Protein AF-A0A2W6EEQ6-F1 (afdb_monomer)

pLDDT: mean 74.76, std 12.9, range [39.69, 91.88]

Radius of gyration: 19.77 Å; Cα contacts (8 Å, |Δi|>4): 110; chains: 1; bounding box: 45×41×56 Å

Mean predicted aligned error: 11.67 Å

Foldseek 3Di:
DADVVRDFQPLCVLVVVVLVPDPCSPVVVCVLPPVCVDPVDNDPSQRHCCRNVVAPQEPVSLVPDDDDPVSVVVNVSCCVSPSYPDDDVLLVVVVVVLVVVLVPAPPVLSVVLVVCLVPPLSVVQVVCVVVVNRDPVSSVVSVVVSVVSRVVVVVVVD

Secondary structure (DSSP, 8-state):
-B-TTSPBPGGGHHHHHHHHHSS-HHHHHHHHHHTT--TTS----HHHHHHTTSS-SSHHHHHTS---HHHHHHHHHHHHTTSSPP--HHHHHHHHHHHHHHTTS-HHHHHHHHHHIIIIIIHHHHHHHTTT---HHHHHHHHHHHHHHHHHHHHHT-

Sequence (158 aa):
MSDASGRIHPRLRPVFDTLLAAPRPQGTLYWLTRDSSRPDKARPDILRSMALGELDISHAAFEAMPDHRAVRYLRDLLAGVGVLAPYHPGLERITPWLRGILAWVPKQHADLIERFARWQLLRRLRLLGGQDKITRGSEQNARAVILSTVRFLAWLET

Structure (mmCIF, N/CA/C/O backbone):
data_AF-A0A2W6EEQ6-F1
#
_entry.id   AF-A0A2W6EEQ6-F1
#
loop_
_atom_site.group_PDB
_atom_site.id
_atom_site.type_symbol
_atom_site.label_atom_id
_atom_site.label_alt_id
_atom_site.label_comp_id
_atom_site.label_asym_id
_atom_site.label_entity_id
_atom_site.label_seq_id
_atom_site.pdbx_PDB_ins_code
_atom_site.Cartn_x
_atom_site.Cartn_y
_atom_site.Cartn_z
_atom_site.occupancy
_atom_site.B_iso_or_equiv
_atom_site.auth_seq_id
_atom_site.auth_comp_id
_atom_site.auth_asym_id
_atom_site.auth_atom_id
_atom_site.pdbx_PDB_model_num
ATOM 1 N N . MET A 1 1 ? 14.901 -14.408 -16.113 1.00 47.91 1 MET A N 1
ATOM 2 C CA . MET A 1 1 ? 14.647 -13.188 -16.918 1.00 47.91 1 MET A CA 1
ATOM 3 C C . MET A 1 1 ? 14.752 -13.434 -18.420 1.00 47.91 1 MET A C 1
ATOM 5 O O . MET A 1 1 ? 14.278 -12.593 -19.170 1.00 47.91 1 MET A O 1
ATOM 9 N N . SER A 1 2 ? 15.335 -14.547 -18.866 1.00 40.19 2 SER A N 1
ATOM 10 C CA . SER A 1 2 ? 15.264 -15.007 -20.251 1.00 40.19 2 SER A CA 1
ATOM 11 C C . SER A 1 2 ? 14.107 -15.988 -20.443 1.00 40.19 2 SER A C 1
ATOM 13 O O . SER A 1 2 ? 13.843 -16.794 -19.545 1.00 40.19 2 SER A O 1
ATOM 15 N N . ASP A 1 3 ? 13.458 -15.942 -21.603 1.00 47.84 3 ASP A N 1
ATOM 16 C CA . ASP A 1 3 ? 12.685 -17.073 -22.119 1.00 47.84 3 ASP A CA 1
ATOM 17 C C . ASP A 1 3 ? 13.603 -18.289 -22.387 1.00 47.84 3 ASP A C 1
ATOM 19 O O . ASP A 1 3 ? 14.830 -18.214 -22.229 1.00 47.84 3 ASP A O 1
ATOM 23 N N . ALA A 1 4 ? 13.033 -19.429 -22.799 1.00 50.59 4 ALA A N 1
ATOM 24 C CA . ALA A 1 4 ? 13.794 -20.626 -23.189 1.00 50.59 4 ALA A CA 1
ATOM 25 C C . ALA A 1 4 ? 14.810 -20.371 -24.332 1.00 50.59 4 ALA A C 1
ATOM 27 O O . ALA A 1 4 ? 15.615 -21.240 -24.654 1.00 50.59 4 ALA A O 1
ATOM 28 N N . SER A 1 5 ? 14.788 -19.176 -24.932 1.00 49.59 5 SER A N 1
ATOM 29 C CA . SER A 1 5 ? 15.623 -18.718 -26.041 1.00 49.59 5 SER A CA 1
AT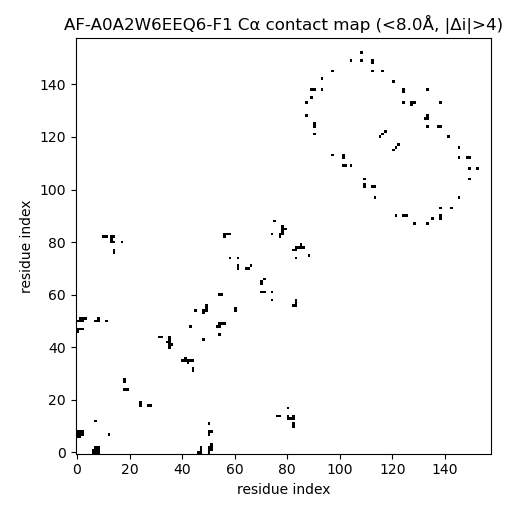OM 30 C C . SER A 1 5 ? 16.730 -17.742 -25.613 1.00 49.59 5 SER A C 1
ATOM 32 O O . SER A 1 5 ? 17.468 -17.251 -26.467 1.00 49.59 5 SER A O 1
ATOM 34 N N . GLY A 1 6 ? 16.859 -17.420 -24.320 1.00 52.62 6 GLY A N 1
ATOM 35 C CA . GLY A 1 6 ? 17.856 -16.456 -23.840 1.00 52.62 6 GLY A CA 1
ATOM 36 C C . GLY A 1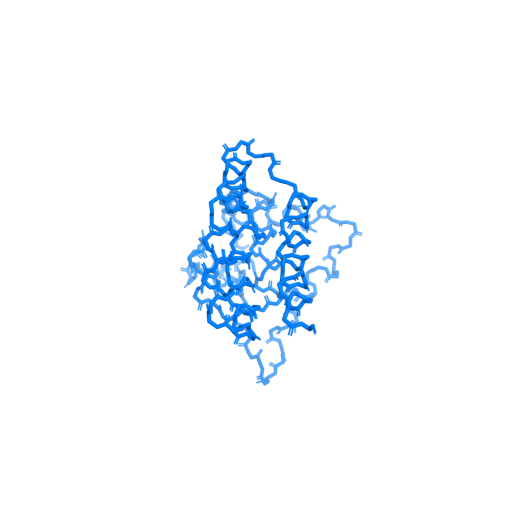 6 ? 17.453 -14.986 -24.022 1.00 52.62 6 GLY A C 1
ATOM 37 O O . GLY A 1 6 ? 18.250 -14.098 -23.717 1.00 52.62 6 GLY A O 1
ATOM 38 N N . ARG A 1 7 ? 16.235 -14.691 -24.498 1.00 55.31 7 ARG A N 1
ATOM 39 C CA . ARG A 1 7 ? 15.773 -13.327 -24.785 1.00 55.31 7 ARG A CA 1
ATOM 40 C C . ARG A 1 7 ? 14.992 -12.753 -23.605 1.00 55.31 7 ARG A C 1
ATOM 42 O O . ARG A 1 7 ? 14.116 -13.390 -23.028 1.00 55.31 7 ARG A O 1
ATOM 49 N N . ILE A 1 8 ? 15.342 -11.527 -23.218 1.00 61.38 8 ILE A N 1
ATOM 50 C CA . ILE A 1 8 ? 14.638 -10.775 -22.173 1.00 61.38 8 ILE A CA 1
ATOM 51 C C . ILE A 1 8 ? 13.323 -10.265 -22.761 1.00 61.38 8 ILE A C 1
ATOM 53 O O . ILE A 1 8 ? 13.336 -9.604 -23.802 1.00 61.38 8 ILE A O 1
ATOM 57 N N . HIS A 1 9 ? 12.206 -10.533 -22.081 1.00 70.56 9 HIS A N 1
ATOM 58 C CA . HIS A 1 9 ? 10.894 -10.033 -22.486 1.00 70.56 9 HIS A CA 1
ATOM 59 C C . HIS A 1 9 ? 10.942 -8.500 -22.682 1.00 70.56 9 HIS A C 1
ATOM 61 O O . HIS A 1 9 ? 11.385 -7.800 -21.765 1.00 70.56 9 HIS A O 1
ATOM 67 N N . PRO A 1 10 ? 10.475 -7.939 -23.817 1.00 73.50 10 PRO A N 1
ATOM 68 C CA . PRO A 1 10 ? 10.671 -6.524 -24.151 1.00 73.50 10 PRO A CA 1
ATOM 69 C C . PRO A 1 10 ? 10.176 -5.561 -23.066 1.00 73.50 10 PRO A C 1
ATOM 71 O O . PRO A 1 10 ? 10.865 -4.603 -22.724 1.00 73.50 10 PRO A O 1
ATOM 74 N N . ARG A 1 11 ? 9.025 -5.865 -22.446 1.00 74.94 11 ARG A N 1
ATOM 75 C CA . ARG A 1 11 ? 8.467 -5.064 -21.339 1.00 74.94 11 ARG A CA 1
ATOM 76 C C . ARG A 1 11 ? 9.289 -5.115 -20.047 1.00 74.94 11 ARG A C 1
ATOM 78 O O . ARG A 1 11 ? 9.112 -4.252 -19.208 1.00 74.94 11 ARG A O 1
ATOM 85 N N . LEU A 1 12 ? 10.170 -6.098 -19.862 1.00 76.94 12 LEU A N 1
ATOM 86 C CA . LEU A 1 12 ? 11.020 -6.221 -18.668 1.00 76.94 12 LEU A CA 1
ATOM 87 C C . LEU A 1 12 ? 12.423 -5.635 -18.878 1.00 76.94 12 LEU A C 1
ATOM 89 O O . LEU A 1 12 ? 13.225 -5.605 -17.946 1.00 76.94 12 LEU A O 1
ATOM 93 N N . ARG A 1 13 ? 12.724 -5.137 -20.081 1.00 78.25 13 ARG A N 1
ATOM 94 C CA . ARG A 1 13 ? 14.016 -4.527 -20.406 1.00 78.25 13 ARG A CA 1
ATOM 95 C C . ARG A 1 13 ? 14.364 -3.312 -19.532 1.00 78.25 13 ARG A C 1
ATOM 97 O O . ARG A 1 13 ? 15.472 -3.310 -19.004 1.00 78.25 13 ARG A O 1
ATOM 104 N N . PRO A 1 14 ? 13.434 -2.380 -19.227 1.00 77.38 14 PRO A N 1
ATOM 105 C CA . PRO A 1 14 ? 13.727 -1.271 -18.313 1.00 77.38 14 PRO A CA 1
ATOM 106 C C . PRO A 1 14 ? 14.133 -1.733 -16.906 1.00 77.38 14 PRO A C 1
ATOM 108 O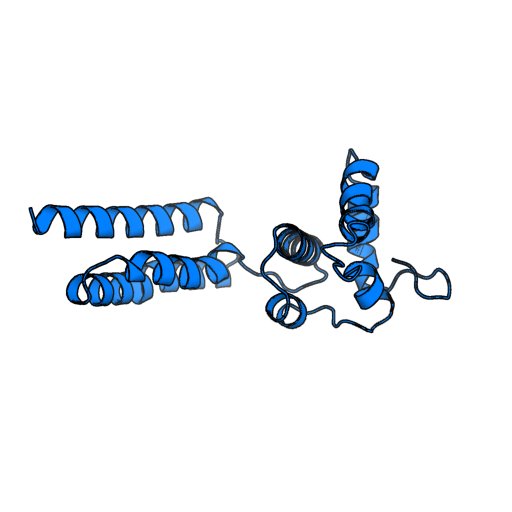 O . PRO A 1 14 ? 14.974 -1.111 -16.258 1.00 77.38 14 PRO A O 1
ATOM 111 N N . VAL A 1 15 ? 13.575 -2.856 -16.435 1.00 74.06 15 VAL A N 1
ATOM 112 C CA . VAL A 1 15 ? 13.954 -3.469 -15.151 1.00 74.06 15 VAL A CA 1
ATOM 113 C C . VAL A 1 15 ? 15.390 -3.962 -15.217 1.00 74.06 15 VAL A C 1
ATOM 115 O O . VAL A 1 15 ? 16.169 -3.707 -14.306 1.00 74.06 15 VAL A O 1
ATOM 118 N N . PHE A 1 16 ? 15.739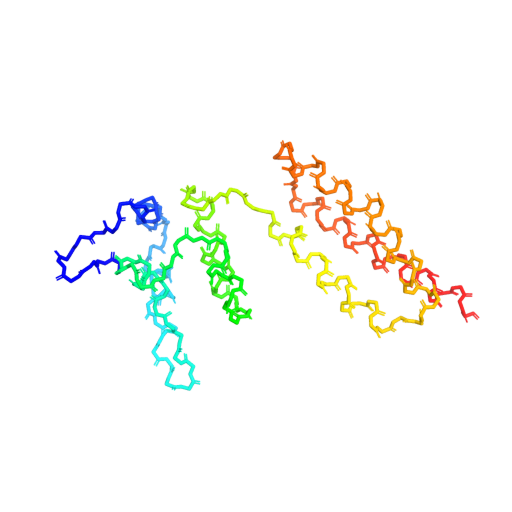 -4.663 -16.295 1.00 70.44 16 PHE A N 1
ATOM 119 C CA . PHE A 1 16 ? 17.080 -5.192 -16.502 1.00 70.44 16 PHE A CA 1
ATOM 120 C C . PHE A 1 16 ? 18.125 -4.072 -16.553 1.00 70.44 16 PHE A C 1
ATOM 122 O O . PHE A 1 16 ? 19.109 -4.127 -15.819 1.00 70.44 16 PHE A O 1
ATOM 129 N N . ASP A 1 17 ? 17.861 -3.020 -17.327 1.00 71.88 17 ASP A N 1
ATOM 130 C CA . ASP A 1 17 ? 18.763 -1.875 -17.468 1.00 71.88 17 ASP A CA 1
ATOM 131 C C . ASP A 1 17 ? 18.937 -1.130 -16.131 1.00 71.88 17 ASP A C 1
ATOM 133 O O . ASP A 1 17 ? 20.054 -0.803 -15.729 1.00 71.88 17 ASP A O 1
ATOM 137 N N . THR A 1 18 ? 17.848 -0.948 -15.375 1.00 71.19 18 THR A N 1
ATOM 138 C CA . THR A 1 18 ? 17.885 -0.319 -14.041 1.00 71.19 18 THR A CA 1
ATOM 139 C C . THR A 1 18 ? 18.654 -1.164 -13.026 1.00 71.19 18 THR A C 1
ATOM 141 O O . THR A 1 18 ? 19.414 -0.634 -12.215 1.00 71.19 18 THR A O 1
ATOM 144 N N . LEU A 1 19 ? 18.477 -2.488 -13.058 1.00 69.06 19 LEU A N 1
ATOM 145 C CA . LEU A 1 19 ? 19.203 -3.406 -12.183 1.00 69.06 19 LEU A CA 1
ATOM 146 C C . LEU A 1 19 ? 20.700 -3.433 -12.503 1.00 69.06 19 LEU A C 1
ATOM 148 O O . LEU A 1 19 ? 21.495 -3.530 -11.572 1.00 69.06 19 LEU A O 1
ATOM 152 N N . LEU A 1 20 ? 21.084 -3.314 -13.778 1.00 69.06 20 LEU A N 1
ATOM 153 C CA . LEU A 1 20 ? 22.483 -3.222 -14.206 1.00 69.06 20 LEU A CA 1
ATOM 154 C C . LEU A 1 20 ? 23.140 -1.894 -13.818 1.00 69.06 20 LEU A C 1
ATOM 156 O O . LEU A 1 20 ? 24.316 -1.882 -13.462 1.00 69.06 20 LEU A O 1
ATOM 160 N N . ALA A 1 21 ? 22.389 -0.792 -13.856 1.00 69.69 21 ALA A N 1
ATOM 161 C CA . ALA A 1 21 ? 22.877 0.535 -13.484 1.00 69.69 21 ALA A CA 1
ATOM 162 C C . ALA A 1 21 ? 22.954 0.765 -11.959 1.00 69.69 21 ALA A C 1
ATOM 164 O O . ALA A 1 21 ? 23.519 1.763 -11.507 1.00 69.69 21 ALA A O 1
ATOM 165 N N . ALA A 1 22 ? 22.382 -0.127 -11.143 1.00 66.50 22 ALA A N 1
ATOM 166 C CA . ALA A 1 22 ? 22.371 0.019 -9.692 1.00 66.50 22 ALA A CA 1
ATOM 167 C C . ALA A 1 22 ? 23.782 -0.162 -9.088 1.00 66.50 22 ALA A C 1
ATOM 169 O O . ALA A 1 22 ? 24.508 -1.068 -9.487 1.00 66.50 22 ALA A O 1
ATOM 170 N N . PRO A 1 23 ? 24.164 0.597 -8.042 1.00 52.34 23 PRO A N 1
ATOM 171 C CA . PRO A 1 23 ? 25.513 0.550 -7.459 1.00 52.34 23 PRO A CA 1
ATOM 172 C C . PRO A 1 23 ? 25.885 -0.785 -6.783 1.00 52.34 23 PRO A C 1
ATOM 174 O O . PRO A 1 23 ? 27.046 -1.003 -6.446 1.00 52.34 23 PRO A O 1
ATOM 177 N N . ARG A 1 24 ? 24.920 -1.692 -6.563 1.00 55.75 24 ARG A N 1
ATOM 178 C CA . ARG A 1 24 ? 25.144 -3.072 -6.087 1.00 55.75 24 ARG A CA 1
ATOM 179 C C . ARG A 1 24 ? 24.186 -4.048 -6.787 1.00 55.75 24 ARG A C 1
ATOM 181 O O . ARG A 1 24 ? 23.253 -4.544 -6.150 1.00 55.75 24 ARG A O 1
ATOM 188 N N . PRO A 1 25 ? 24.410 -4.358 -8.075 1.00 58.53 25 PRO A N 1
ATOM 189 C CA . PRO A 1 25 ? 23.479 -5.159 -8.873 1.00 58.53 25 PRO A CA 1
ATOM 190 C C . PRO A 1 25 ? 23.344 -6.581 -8.311 1.00 58.53 25 PRO A C 1
ATOM 192 O O . PRO A 1 25 ? 22.263 -7.164 -8.297 1.00 58.53 25 PRO A O 1
ATOM 195 N N . GLN A 1 26 ? 24.433 -7.111 -7.749 1.00 54.88 26 GLN A N 1
ATOM 196 C CA . GLN A 1 26 ? 24.505 -8.490 -7.275 1.00 54.88 26 GLN A CA 1
ATOM 197 C C . GLN A 1 26 ? 23.648 -8.744 -6.032 1.00 54.88 26 GLN A C 1
ATOM 199 O O . GLN A 1 26 ? 23.030 -9.794 -5.944 1.00 54.88 26 GLN A O 1
ATOM 204 N N . GLY A 1 27 ? 23.535 -7.786 -5.104 1.00 53.56 27 GLY A N 1
ATOM 205 C CA . GLY A 1 27 ? 22.690 -7.941 -3.910 1.00 53.56 27 GLY A CA 1
ATOM 206 C C . GLY A 1 27 ? 21.197 -7.928 -4.244 1.00 53.56 27 GLY A C 1
ATOM 207 O O . GLY A 1 27 ? 20.431 -8.742 -3.725 1.00 53.56 27 GLY A O 1
ATOM 208 N N . THR A 1 28 ? 20.797 -7.050 -5.165 1.00 56.50 28 THR A N 1
ATOM 209 C CA . THR A 1 28 ? 19.417 -6.963 -5.657 1.00 56.50 28 THR A CA 1
ATOM 210 C C . THR A 1 28 ? 19.042 -8.210 -6.466 1.00 56.50 28 THR A C 1
ATOM 212 O O . THR A 1 28 ? 17.995 -8.807 -6.216 1.00 56.50 28 THR A O 1
ATOM 215 N N . LEU A 1 29 ? 19.922 -8.669 -7.367 1.00 59.09 29 LEU A N 1
ATOM 216 C CA . LEU A 1 29 ? 19.734 -9.892 -8.164 1.00 59.09 29 LEU A CA 1
ATOM 217 C C . LEU A 1 29 ? 19.767 -11.174 -7.319 1.00 59.09 29 LEU A C 1
ATOM 219 O O . LEU A 1 29 ? 18.997 -12.102 -7.564 1.00 59.09 29 LEU A O 1
ATOM 223 N N . TYR A 1 30 ? 20.619 -11.228 -6.297 1.00 56.00 30 TYR A N 1
ATOM 224 C CA . TYR A 1 30 ? 20.708 -12.355 -5.370 1.00 56.00 30 TYR A CA 1
ATOM 225 C C . TYR A 1 30 ? 19.415 -12.536 -4.572 1.00 56.00 30 TYR A C 1
ATOM 227 O O . TYR A 1 30 ? 18.944 -13.655 -4.392 1.00 56.00 30 TYR A O 1
ATOM 235 N N . TRP A 1 31 ? 18.786 -11.445 -4.135 1.00 60.28 31 TRP A N 1
ATOM 236 C CA . TRP A 1 31 ? 17.500 -11.522 -3.446 1.00 60.28 31 TRP A CA 1
ATOM 237 C C . TRP A 1 31 ? 16.339 -11.895 -4.389 1.00 60.28 31 TRP A C 1
ATOM 239 O O . TRP A 1 31 ? 15.454 -12.649 -3.987 1.00 60.28 31 TRP A O 1
ATOM 249 N N . LEU A 1 32 ? 16.385 -11.448 -5.650 1.00 60.41 32 LEU A N 1
ATOM 250 C CA . LEU A 1 32 ? 15.415 -11.813 -6.693 1.00 60.41 32 LEU A CA 1
ATOM 251 C C . LEU A 1 32 ? 15.473 -13.298 -7.089 1.00 60.41 32 LEU A C 1
ATOM 253 O O . LEU A 1 32 ? 14.447 -13.859 -7.454 1.00 60.41 32 LEU A O 1
ATOM 257 N N . THR A 1 33 ? 16.647 -13.932 -7.012 1.00 54.81 33 THR A N 1
ATOM 258 C CA . THR A 1 33 ? 16.862 -15.315 -7.481 1.00 54.81 33 THR A CA 1
ATOM 259 C C . THR A 1 33 ? 16.923 -16.362 -6.363 1.00 54.81 33 THR A C 1
ATOM 261 O O . THR A 1 33 ? 16.615 -17.525 -6.613 1.00 54.81 33 THR A O 1
ATOM 264 N N . ARG A 1 34 ? 17.291 -15.990 -5.124 1.00 45.94 34 ARG A N 1
ATOM 265 C CA . ARG A 1 34 ? 17.572 -16.953 -4.037 1.00 45.94 34 ARG A CA 1
ATOM 266 C C . ARG A 1 34 ? 16.462 -17.122 -2.994 1.00 45.94 34 ARG A C 1
ATOM 268 O O . ARG A 1 34 ? 16.452 -18.131 -2.294 1.00 45.94 34 ARG A O 1
ATOM 275 N N . ASP A 1 35 ? 15.505 -16.194 -2.882 1.00 50.72 35 ASP A N 1
ATOM 276 C CA . ASP A 1 35 ? 14.332 -16.370 -1.992 1.00 50.72 35 ASP A CA 1
ATOM 277 C C . ASP A 1 35 ? 13.306 -17.380 -2.567 1.00 50.72 35 ASP A C 1
ATOM 279 O O . ASP A 1 35 ? 12.351 -17.737 -1.886 1.00 50.72 35 ASP A O 1
ATOM 283 N N . SER A 1 36 ? 13.534 -17.892 -3.787 1.00 48.38 36 SER A N 1
ATOM 284 C CA . SER A 1 36 ? 12.819 -19.039 -4.377 1.00 48.38 36 SER A CA 1
ATOM 285 C C . SER A 1 36 ? 13.414 -20.405 -3.992 1.00 48.38 36 SER A C 1
ATOM 287 O O . SER A 1 36 ? 12.828 -21.432 -4.315 1.00 48.38 36 SER A O 1
ATOM 289 N N . SER A 1 37 ? 14.567 -20.448 -3.308 1.00 39.69 37 SER A N 1
ATOM 290 C CA . SER A 1 37 ? 15.292 -21.692 -2.986 1.00 39.69 37 SER A CA 1
ATOM 291 C C . SER A 1 37 ? 14.998 -22.255 -1.590 1.00 39.69 37 SER A C 1
ATOM 293 O O . SER A 1 37 ? 15.609 -23.247 -1.197 1.00 39.69 37 SER A O 1
ATOM 295 N N . ARG A 1 38 ? 14.103 -21.629 -0.810 1.00 44.38 38 ARG A N 1
ATOM 296 C CA . ARG A 1 38 ? 13.657 -22.174 0.481 1.00 44.38 38 ARG A CA 1
ATOM 297 C C . ARG A 1 38 ? 12.537 -23.203 0.250 1.00 44.38 38 ARG A C 1
ATOM 299 O O . ARG A 1 38 ? 11.461 -22.811 -0.200 1.00 44.38 38 ARG A O 1
ATOM 306 N N . PRO A 1 39 ? 12.766 -24.497 0.541 1.00 43.34 39 PRO A N 1
ATOM 307 C CA . PRO A 1 39 ? 11.846 -25.578 0.176 1.00 43.34 39 PRO A CA 1
ATOM 308 C C . PRO A 1 39 ? 10.508 -25.547 0.935 1.00 43.34 39 PRO A C 1
ATOM 310 O O . PRO A 1 39 ? 9.544 -26.151 0.481 1.00 43.34 39 PRO A O 1
ATOM 313 N N . ASP A 1 40 ? 10.411 -24.809 2.045 1.00 46.38 40 ASP A N 1
ATOM 314 C CA . ASP A 1 40 ? 9.184 -24.599 2.828 1.00 46.38 40 ASP A CA 1
ATOM 315 C C . ASP A 1 40 ? 8.318 -23.428 2.316 1.00 46.38 40 ASP A C 1
ATOM 317 O O . ASP A 1 40 ? 7.176 -23.263 2.744 1.00 46.38 40 ASP A O 1
ATOM 321 N N . LYS A 1 41 ? 8.849 -22.603 1.400 1.00 48.38 41 LYS A N 1
ATOM 322 C CA . LYS A 1 41 ? 8.181 -21.430 0.813 1.00 48.38 41 LYS A CA 1
ATOM 323 C C . LYS A 1 41 ? 8.586 -21.264 -0.649 1.00 48.38 41 LYS A C 1
ATOM 325 O O . LYS A 1 41 ? 9.253 -20.294 -1.006 1.00 48.38 41 LYS A O 1
ATOM 330 N N . ALA A 1 42 ? 8.177 -22.202 -1.500 1.00 45.84 42 ALA A N 1
ATOM 331 C CA . ALA A 1 42 ? 8.341 -22.084 -2.945 1.00 45.84 42 ALA A CA 1
ATOM 332 C C . ALA A 1 42 ? 7.582 -20.845 -3.459 1.00 45.84 42 ALA A C 1
ATOM 334 O O . ALA A 1 42 ? 6.382 -20.895 -3.725 1.00 45.84 42 ALA A O 1
ATOM 335 N N . ARG A 1 43 ? 8.264 -19.696 -3.561 1.00 55.97 43 ARG A N 1
ATOM 336 C CA . ARG A 1 43 ? 7.729 -18.530 -4.268 1.00 55.97 43 ARG A CA 1
ATOM 337 C C . ARG A 1 43 ? 8.039 -18.715 -5.757 1.00 55.97 43 ARG A C 1
ATOM 339 O O . ARG A 1 43 ? 9.222 -18.870 -6.082 1.00 55.97 43 ARG A O 1
ATOM 346 N N . PRO A 1 44 ? 7.032 -18.660 -6.650 1.00 57.31 44 PRO A N 1
ATOM 347 C CA . PRO A 1 44 ? 7.270 -18.619 -8.088 1.00 57.31 44 PRO A CA 1
ATOM 348 C C . PRO A 1 44 ? 8.292 -17.527 -8.407 1.00 57.31 44 PRO A C 1
ATOM 350 O O . PRO A 1 44 ? 8.231 -16.439 -7.830 1.00 57.31 44 PRO A O 1
ATOM 353 N N . ASP A 1 45 ? 9.249 -17.812 -9.286 1.00 73.50 45 ASP A N 1
ATOM 354 C CA . ASP A 1 45 ? 10.178 -16.808 -9.810 1.00 73.50 45 ASP A CA 1
ATOM 355 C C . ASP A 1 45 ? 9.356 -15.825 -10.664 1.00 73.50 45 ASP A C 1
ATOM 357 O O . ASP A 1 45 ? 9.159 -16.028 -11.858 1.00 73.50 45 ASP A O 1
ATOM 361 N N . ILE A 1 46 ? 8.785 -14.800 -10.015 1.00 78.12 46 ILE A N 1
ATOM 362 C CA . ILE A 1 46 ? 7.776 -13.894 -10.591 1.00 78.12 46 ILE A CA 1
ATOM 363 C C . ILE A 1 46 ? 8.290 -13.274 -11.894 1.00 78.12 46 ILE A C 1
ATOM 365 O O . ILE A 1 46 ? 7.560 -13.202 -12.879 1.00 78.12 46 ILE A O 1
ATOM 369 N N . LEU A 1 47 ? 9.564 -12.869 -11.926 1.00 76.38 47 LEU A N 1
ATOM 370 C CA . LEU A 1 47 ? 10.183 -12.306 -13.126 1.00 76.38 47 LEU A CA 1
ATOM 371 C C . LEU A 1 47 ? 10.348 -13.339 -14.240 1.00 76.38 47 LEU A C 1
ATOM 373 O O . LEU A 1 47 ? 10.249 -12.980 -15.411 1.00 76.38 47 LEU A O 1
ATOM 377 N N . ARG A 1 48 ? 10.629 -14.603 -13.907 1.00 75.69 48 ARG A N 1
ATOM 378 C CA . ARG A 1 48 ? 10.662 -15.689 -14.890 1.00 75.69 48 ARG A CA 1
ATOM 379 C C . ARG A 1 48 ? 9.270 -15.986 -15.426 1.00 75.69 48 ARG A C 1
ATOM 381 O O . ARG A 1 48 ? 9.133 -16.004 -16.639 1.00 75.69 48 ARG A O 1
ATOM 388 N N . SER A 1 49 ? 8.258 -16.152 -14.579 1.00 80.94 49 SER A N 1
ATOM 389 C CA . SER A 1 49 ? 6.891 -16.418 -15.047 1.00 80.94 49 SER A CA 1
ATOM 390 C C . SER A 1 49 ? 6.344 -15.260 -15.887 1.00 80.94 49 SER A C 1
ATOM 392 O O . SER A 1 49 ? 5.702 -15.497 -16.904 1.00 80.94 49 SER A O 1
ATOM 394 N N . MET A 1 50 ? 6.684 -14.008 -15.558 1.00 83.44 50 MET A N 1
ATOM 395 C CA . MET A 1 50 ? 6.393 -12.859 -16.428 1.00 83.44 50 MET A CA 1
ATOM 396 C C . MET A 1 50 ? 7.173 -12.890 -17.745 1.00 83.44 50 MET A C 1
ATOM 398 O O . MET A 1 50 ? 6.625 -12.558 -18.791 1.00 83.44 50 MET A O 1
ATOM 402 N N . ALA A 1 51 ? 8.449 -13.286 -17.720 1.00 77.19 51 ALA A N 1
ATOM 403 C CA . ALA A 1 51 ? 9.260 -13.390 -18.932 1.00 77.19 51 ALA A CA 1
ATOM 404 C C . ALA A 1 51 ? 8.793 -14.519 -19.866 1.00 77.19 51 ALA A C 1
ATOM 406 O O . ALA A 1 51 ? 8.899 -14.374 -21.080 1.00 77.19 51 ALA A O 1
ATOM 407 N N . LEU A 1 52 ? 8.272 -15.611 -19.299 1.00 78.75 52 LEU A N 1
ATOM 408 C CA . LEU A 1 52 ? 7.699 -16.749 -20.021 1.00 78.75 52 LEU A CA 1
ATOM 409 C C . LEU A 1 52 ? 6.247 -16.511 -20.466 1.00 78.75 52 LEU A C 1
ATOM 411 O O . LEU A 1 52 ? 5.701 -17.329 -21.198 1.00 78.75 52 LEU A O 1
ATOM 415 N N . GLY A 1 53 ? 5.617 -15.413 -20.036 1.00 80.00 53 GLY A N 1
ATOM 416 C CA . GLY A 1 53 ? 4.207 -15.126 -20.318 1.00 80.00 53 GLY A CA 1
ATOM 417 C C . GLY A 1 53 ? 3.212 -15.968 -19.508 1.00 80.00 53 GLY A C 1
ATOM 418 O O . GLY A 1 53 ? 2.014 -15.896 -19.753 1.00 80.00 53 GLY A O 1
ATOM 419 N N . GLU A 1 54 ? 3.684 -16.740 -18.529 1.00 82.38 54 GLU A N 1
ATOM 420 C CA . GLU A 1 54 ? 2.855 -17.524 -17.601 1.00 82.38 54 GLU A CA 1
ATOM 421 C C . GLU A 1 54 ? 2.130 -16.637 -16.580 1.00 82.38 54 GLU A C 1
ATOM 423 O O . GLU A 1 54 ? 1.115 -17.027 -16.007 1.00 82.38 54 GLU A O 1
ATOM 428 N N . LEU A 1 55 ? 2.674 -15.444 -16.330 1.00 84.12 55 LEU A N 1
ATOM 429 C CA . LEU A 1 55 ? 2.121 -14.457 -15.418 1.00 84.12 55 LEU A CA 1
ATOM 430 C C . LEU A 1 55 ? 2.006 -13.106 -16.119 1.00 84.12 55 LEU A C 1
ATOM 432 O O . LEU A 1 55 ? 2.987 -12.585 -16.650 1.00 84.12 55 LEU A O 1
ATOM 436 N N . ASP A 1 56 ? 0.818 -12.513 -16.064 1.00 85.56 56 ASP A N 1
ATOM 437 C CA . ASP A 1 56 ? 0.584 -11.202 -16.656 1.00 85.56 56 ASP A CA 1
ATOM 438 C C . ASP A 1 56 ? 1.366 -10.089 -15.930 1.00 85.56 56 ASP A C 1
ATOM 440 O O . ASP A 1 56 ? 1.505 -10.073 -14.704 1.00 85.56 56 ASP A O 1
ATOM 444 N N . ILE A 1 57 ? 1.863 -9.119 -16.700 1.00 85.88 57 ILE A N 1
ATOM 445 C CA . ILE A 1 57 ? 2.576 -7.944 -16.187 1.00 85.88 57 ILE A CA 1
ATOM 446 C C . ILE A 1 57 ? 1.539 -6.849 -15.913 1.00 85.88 57 ILE A C 1
ATOM 448 O O . ILE A 1 57 ? 1.398 -5.886 -16.679 1.00 85.88 57 ILE A O 1
ATOM 452 N N . SER A 1 58 ? 0.802 -7.020 -14.814 1.00 85.00 58 SER A N 1
ATOM 453 C CA . SER A 1 58 ? -0.270 -6.120 -14.380 1.00 85.00 58 SER A CA 1
ATOM 454 C C . SER A 1 58 ? -0.376 -6.019 -12.858 1.00 85.00 58 SER A C 1
ATOM 456 O O . SER A 1 58 ? 0.083 -6.890 -12.122 1.00 85.00 58 SER A O 1
ATOM 458 N N . HIS A 1 59 ? -1.013 -4.953 -12.358 1.00 83.75 59 HIS A N 1
ATOM 459 C CA . HIS A 1 59 ? -1.294 -4.801 -10.925 1.00 83.75 59 HIS A CA 1
ATOM 460 C C . HIS A 1 59 ? -2.183 -5.922 -10.373 1.00 83.75 59 HIS A C 1
ATOM 462 O O . HIS A 1 59 ? -1.940 -6.387 -9.261 1.00 83.75 59 HIS A O 1
ATOM 468 N N . ALA A 1 60 ? -3.141 -6.403 -11.170 1.00 83.12 60 ALA A N 1
ATOM 469 C CA . ALA A 1 60 ? -4.040 -7.491 -10.796 1.00 83.12 60 ALA A CA 1
ATOM 470 C C . ALA A 1 60 ? -3.278 -8.791 -10.490 1.00 83.12 60 ALA A C 1
ATOM 472 O O . ALA A 1 60 ? -3.574 -9.465 -9.504 1.00 83.12 60 ALA A O 1
ATOM 473 N N . ALA A 1 61 ? -2.234 -9.102 -11.269 1.00 85.44 61 ALA A N 1
ATOM 474 C CA . ALA A 1 61 ? -1.373 -10.253 -11.012 1.00 85.44 61 ALA A CA 1
ATOM 475 C C . ALA A 1 61 ? -0.697 -10.177 -9.632 1.00 85.44 61 ALA A C 1
ATOM 477 O O . ALA A 1 61 ? -0.582 -11.189 -8.948 1.00 85.44 61 ALA A O 1
ATOM 478 N N . PHE A 1 62 ? -0.305 -8.978 -9.184 1.00 83.88 62 PHE A N 1
ATOM 479 C CA . PHE A 1 62 ? 0.250 -8.769 -7.842 1.00 83.88 62 PHE A CA 1
ATOM 480 C C . PHE A 1 62 ? -0.808 -8.804 -6.731 1.00 83.88 62 PHE A C 1
ATOM 482 O O . PHE A 1 62 ? -0.471 -9.142 -5.601 1.00 83.88 62 PHE A O 1
ATOM 489 N N . GLU A 1 63 ? -2.061 -8.446 -7.016 1.00 80.69 63 GLU A N 1
ATOM 490 C CA . GLU A 1 63 ? -3.166 -8.476 -6.039 1.00 80.69 63 GLU A CA 1
ATOM 491 C C . GLU A 1 63 ? -3.642 -9.894 -5.733 1.00 80.69 63 GLU A C 1
ATOM 493 O O . GLU A 1 63 ? -4.063 -10.169 -4.612 1.00 80.69 63 GLU A O 1
ATOM 498 N N . ALA A 1 64 ? -3.521 -10.804 -6.701 1.00 82.25 64 ALA A N 1
ATOM 499 C CA . ALA A 1 64 ? -3.815 -12.222 -6.519 1.00 82.25 64 ALA A CA 1
ATOM 500 C C . ALA A 1 64 ? -2.731 -12.974 -5.718 1.00 82.25 64 ALA A C 1
ATOM 502 O O . ALA A 1 64 ? -2.934 -14.125 -5.329 1.00 82.25 64 ALA A O 1
ATOM 503 N N . MET A 1 65 ? -1.572 -12.352 -5.472 1.00 81.38 65 MET A N 1
ATOM 504 C CA . MET A 1 65 ? -0.467 -12.974 -4.743 1.00 81.38 65 MET A CA 1
ATOM 505 C C . MET A 1 65 ? -0.573 -12.764 -3.227 1.00 81.38 65 MET A C 1
ATOM 507 O O . MET A 1 65 ? -1.036 -11.717 -2.773 1.00 81.38 65 MET A O 1
ATOM 511 N N . PRO A 1 66 ? -0.046 -13.702 -2.415 1.00 75.56 66 PRO A N 1
ATOM 512 C CA . PRO A 1 66 ? 0.086 -13.495 -0.979 1.00 75.56 66 PRO A CA 1
ATOM 513 C C . PRO A 1 66 ? 0.896 -12.235 -0.654 1.00 75.56 66 PRO A C 1
ATOM 515 O O . PRO A 1 66 ? 1.958 -11.988 -1.240 1.00 75.56 66 PRO A O 1
ATOM 518 N N . ASP A 1 67 ? 0.423 -11.456 0.323 1.00 70.94 67 ASP A N 1
ATOM 519 C CA . ASP A 1 67 ? 1.059 -10.194 0.689 1.00 70.94 67 ASP A CA 1
ATOM 520 C C . ASP A 1 67 ? 2.434 -10.426 1.339 1.00 70.94 67 ASP A C 1
ATOM 522 O O . ASP A 1 67 ? 2.583 -10.747 2.522 1.00 70.94 67 ASP A O 1
ATOM 526 N N . HIS A 1 68 ? 3.481 -10.240 0.541 1.00 73.38 68 HIS A N 1
ATOM 527 C CA . HIS A 1 68 ? 4.862 -10.424 0.953 1.00 73.38 68 HIS A CA 1
ATOM 528 C C . HIS A 1 68 ? 5.711 -9.208 0.609 1.00 73.38 68 HIS A C 1
ATOM 530 O O . HIS A 1 68 ? 5.551 -8.585 -0.439 1.00 73.38 68 HIS A O 1
ATOM 536 N N . ARG A 1 69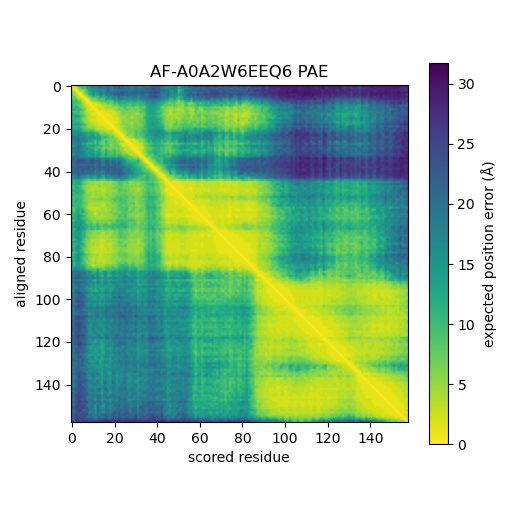 ? 6.707 -8.918 1.460 1.00 67.50 69 ARG A N 1
ATOM 537 C CA . ARG A 1 69 ? 7.653 -7.809 1.239 1.00 67.50 69 ARG A CA 1
ATOM 538 C C . ARG A 1 69 ? 8.280 -7.864 -0.157 1.00 67.50 69 ARG A C 1
ATOM 540 O O . ARG A 1 69 ? 8.460 -6.815 -0.764 1.00 67.50 69 ARG A O 1
ATOM 547 N N . ALA A 1 70 ? 8.570 -9.063 -0.659 1.00 69.75 70 ALA A N 1
ATOM 548 C CA . ALA A 1 70 ? 9.164 -9.232 -1.975 1.00 69.75 70 ALA A CA 1
ATOM 549 C C . ALA A 1 70 ? 8.227 -8.919 -3.137 1.00 69.75 70 ALA A C 1
ATOM 551 O O . ALA A 1 70 ? 8.616 -8.200 -4.050 1.00 69.75 70 ALA A O 1
ATOM 552 N N . VAL A 1 71 ? 6.987 -9.403 -3.060 1.00 78.81 71 VAL A N 1
ATOM 553 C CA . VAL A 1 71 ? 5.927 -9.127 -4.038 1.00 78.81 71 VAL A CA 1
ATOM 554 C C . VAL A 1 71 ? 5.691 -7.616 -4.125 1.00 78.81 71 VAL A C 1
ATOM 556 O O . VAL A 1 71 ? 5.684 -7.051 -5.215 1.00 78.81 71 VAL A O 1
ATOM 559 N N . ARG A 1 72 ? 5.617 -6.938 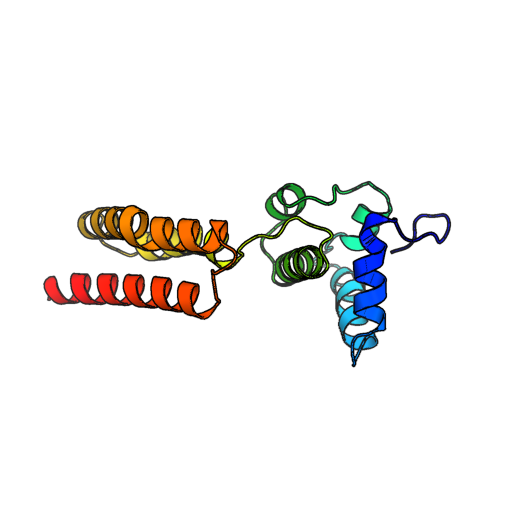-2.970 1.00 76.19 72 ARG A N 1
ATOM 560 C CA . ARG A 1 72 ? 5.464 -5.477 -2.895 1.00 76.19 72 ARG A CA 1
ATOM 561 C C . ARG A 1 72 ? 6.645 -4.726 -3.500 1.00 76.19 72 ARG A C 1
ATOM 563 O O . ARG A 1 72 ? 6.438 -3.836 -4.312 1.00 76.19 72 ARG A O 1
ATOM 570 N N . TYR A 1 73 ? 7.868 -5.098 -3.128 1.00 75.69 73 TYR A N 1
ATOM 571 C CA . TYR A 1 73 ? 9.066 -4.450 -3.660 1.00 75.69 73 TYR A CA 1
ATOM 572 C C . TYR A 1 73 ? 9.185 -4.631 -5.177 1.00 75.69 73 TYR A C 1
ATOM 574 O O . TYR A 1 73 ? 9.553 -3.694 -5.875 1.00 75.69 73 TYR A O 1
ATOM 582 N N . LEU A 1 74 ? 8.839 -5.810 -5.700 1.00 80.12 74 LEU A N 1
ATOM 583 C CA . LEU A 1 74 ? 8.853 -6.055 -7.137 1.00 80.12 74 LEU A CA 1
ATOM 584 C C . LEU A 1 74 ? 7.788 -5.226 -7.873 1.00 80.12 74 LEU A C 1
ATOM 586 O O . LEU A 1 74 ? 8.103 -4.634 -8.902 1.00 80.12 74 LEU A O 1
ATOM 590 N N . ARG A 1 75 ? 6.564 -5.119 -7.335 1.00 84.31 75 ARG A N 1
ATOM 591 C CA . ARG A 1 75 ? 5.519 -4.228 -7.877 1.00 84.31 75 ARG A CA 1
ATOM 592 C C . ARG A 1 75 ? 5.971 -2.763 -7.859 1.00 84.31 75 ARG A C 1
ATOM 594 O O . ARG A 1 75 ? 5.812 -2.073 -8.862 1.00 84.31 75 ARG A O 1
ATOM 601 N N . ASP A 1 76 ? 6.577 -2.312 -6.755 1.00 78.69 76 ASP A N 1
ATOM 602 C CA . ASP A 1 76 ? 7.147 -0.963 -6.612 1.00 78.69 76 ASP A CA 1
ATOM 603 C C . ASP A 1 76 ? 8.247 -0.703 -7.651 1.00 78.69 76 ASP A C 1
ATOM 605 O O . ASP A 1 76 ? 8.254 0.347 -8.291 1.00 78.69 76 ASP A O 1
ATOM 609 N N . LEU A 1 77 ? 9.155 -1.664 -7.852 1.00 79.62 77 LEU A N 1
ATOM 610 C CA . LEU A 1 77 ? 10.225 -1.573 -8.844 1.00 79.62 77 LEU A CA 1
ATOM 611 C C . LEU A 1 77 ? 9.656 -1.475 -10.262 1.00 79.62 77 LEU A C 1
ATOM 613 O O . LEU A 1 77 ? 10.046 -0.583 -11.008 1.00 79.62 77 LEU A O 1
ATOM 617 N N . LEU A 1 78 ? 8.724 -2.361 -10.623 1.00 81.81 78 LEU A N 1
ATOM 618 C CA . LEU A 1 78 ? 8.115 -2.385 -11.953 1.00 81.81 78 LEU A CA 1
ATOM 619 C C . LEU A 1 78 ? 7.348 -1.097 -12.265 1.00 81.81 78 LEU A C 1
ATOM 621 O O . LEU A 1 78 ? 7.409 -0.620 -13.394 1.00 81.81 78 LEU A O 1
ATOM 625 N N . ALA A 1 79 ? 6.659 -0.513 -11.286 1.00 83.62 79 ALA A N 1
ATOM 626 C CA . ALA A 1 79 ? 6.035 0.797 -11.453 1.00 83.62 79 ALA A CA 1
ATOM 627 C C . ALA A 1 79 ? 7.082 1.920 -11.550 1.00 83.62 79 ALA A C 1
ATOM 629 O O . ALA A 1 79 ? 6.981 2.785 -12.413 1.00 83.62 79 ALA A O 1
ATOM 630 N N . GLY A 1 80 ? 8.125 1.879 -10.714 1.00 72.88 80 GLY A N 1
ATOM 631 C CA . GLY A 1 80 ? 9.194 2.882 -10.697 1.00 72.88 80 GLY A CA 1
ATOM 632 C C . GLY A 1 80 ? 10.015 2.945 -11.988 1.00 72.88 80 GLY A C 1
ATOM 633 O O . GLY A 1 80 ? 10.501 4.015 -12.340 1.00 72.88 80 GLY A O 1
ATOM 634 N N . VAL A 1 81 ? 10.134 1.828 -12.713 1.00 77.88 81 VAL A N 1
ATOM 635 C CA . VAL A 1 81 ? 10.785 1.767 -14.036 1.00 77.88 81 VAL A CA 1
ATOM 636 C C . VAL A 1 81 ? 9.801 1.895 -15.212 1.00 77.88 81 VAL A C 1
ATOM 638 O O . VAL A 1 81 ? 10.193 1.698 -16.360 1.00 77.88 81 VAL A O 1
ATOM 641 N N . GLY A 1 82 ? 8.522 2.188 -14.945 1.00 76.31 82 GLY A N 1
ATOM 642 C CA . GLY A 1 82 ? 7.492 2.425 -15.966 1.00 76.31 82 GLY A CA 1
ATOM 643 C C . GLY A 1 82 ? 6.948 1.177 -16.674 1.00 76.31 82 GLY A C 1
ATOM 644 O O . GLY A 1 82 ? 6.305 1.291 -17.713 1.00 76.31 82 GLY A O 1
ATOM 645 N N . VAL A 1 83 ? 7.197 -0.023 -16.144 1.00 83.44 83 VAL A N 1
ATOM 646 C CA . VAL A 1 83 ? 6.686 -1.292 -16.701 1.00 83.44 83 VAL A CA 1
ATOM 647 C C . VAL A 1 83 ? 5.232 -1.551 -16.305 1.00 83.44 83 VAL A C 1
ATOM 649 O O . VAL A 1 83 ? 4.454 -2.110 -17.088 1.00 83.44 83 VAL A O 1
ATOM 652 N N . LEU A 1 84 ? 4.877 -1.140 -15.089 1.00 83.62 84 LEU A N 1
ATOM 653 C CA . LEU A 1 84 ? 3.499 -1.006 -14.630 1.00 83.62 84 LEU A CA 1
ATOM 654 C C . LEU A 1 84 ? 3.098 0.468 -14.641 1.00 83.62 84 LEU A C 1
ATOM 656 O O . LEU A 1 84 ? 3.954 1.351 -14.568 1.00 83.62 84 LEU A O 1
ATOM 660 N N . ALA A 1 85 ? 1.791 0.720 -14.700 1.00 77.88 85 ALA A N 1
ATOM 661 C CA . ALA A 1 85 ? 1.269 2.065 -14.519 1.00 77.88 85 ALA A CA 1
ATOM 662 C C . ALA A 1 85 ? 1.703 2.629 -13.148 1.00 77.88 85 ALA A C 1
ATOM 664 O O . ALA A 1 85 ? 1.869 1.866 -12.189 1.00 77.88 85 ALA A O 1
ATOM 665 N N . PRO A 1 86 ? 1.887 3.956 -13.025 1.00 71.81 86 PRO A N 1
ATOM 666 C CA . PRO A 1 86 ? 2.091 4.579 -11.729 1.00 71.81 86 PRO A CA 1
ATOM 667 C C . PRO A 1 86 ? 0.947 4.206 -10.788 1.00 71.81 86 PRO A C 1
ATOM 669 O O . PRO A 1 86 ? -0.231 4.347 -11.119 1.00 71.81 86 PRO A O 1
ATOM 672 N N . TYR A 1 87 ? 1.303 3.725 -9.604 1.00 74.38 87 TYR A N 1
ATOM 673 C CA . TYR A 1 87 ? 0.352 3.424 -8.547 1.00 74.38 87 TYR A CA 1
ATOM 674 C C . TYR A 1 87 ? 0.883 3.975 -7.236 1.00 74.38 87 TYR A C 1
ATOM 676 O O . TYR A 1 87 ? 2.090 4.144 -7.061 1.00 74.38 87 TYR A O 1
ATOM 684 N N . HIS A 1 88 ? -0.029 4.258 -6.312 1.00 72.25 88 HIS A N 1
ATOM 685 C CA . HIS A 1 88 ? 0.292 4.916 -5.053 1.00 72.25 88 HIS A CA 1
ATOM 686 C C . HIS A 1 88 ? 0.170 3.906 -3.918 1.00 72.25 88 HIS A C 1
ATOM 688 O O . HIS A 1 88 ? -0.929 3.674 -3.400 1.00 72.25 88 HIS A O 1
ATOM 694 N N . PRO A 1 89 ? 1.277 3.259 -3.513 1.00 66.88 89 PRO A N 1
ATOM 695 C CA . PRO A 1 89 ? 1.193 2.040 -2.727 1.00 66.88 89 PRO A CA 1
ATOM 696 C C . PRO A 1 89 ? 0.649 2.303 -1.316 1.00 66.88 89 PRO A C 1
ATOM 698 O O . PRO A 1 89 ? 0.033 1.429 -0.709 1.00 66.88 89 PRO A O 1
ATOM 701 N N . GLY A 1 90 ? 0.849 3.496 -0.744 1.00 66.69 90 GLY A N 1
ATOM 702 C CA . GLY A 1 90 ? 0.219 3.839 0.529 1.00 66.69 90 GLY A CA 1
ATOM 703 C C . GLY A 1 90 ? -1.252 4.214 0.403 1.00 66.69 90 GLY A C 1
ATOM 704 O O . GLY A 1 90 ? -1.985 3.968 1.355 1.00 66.69 90 GLY A O 1
ATOM 705 N N . LEU A 1 91 ? -1.713 4.698 -0.751 1.00 69.19 91 LEU A N 1
ATOM 706 C CA . LEU A 1 91 ? -3.136 4.906 -1.043 1.00 69.19 91 LEU A CA 1
ATOM 707 C C . LEU A 1 91 ? -3.915 3.587 -1.132 1.00 69.19 91 LEU A C 1
ATOM 709 O O . LEU A 1 91 ? -5.032 3.489 -0.628 1.00 69.19 91 LEU A O 1
ATOM 713 N N . GLU A 1 92 ? -3.322 2.554 -1.724 1.00 75.50 92 GLU A N 1
ATOM 714 C CA . GLU A 1 92 ? -3.927 1.218 -1.735 1.00 75.50 92 GLU A CA 1
ATOM 715 C C . GLU A 1 92 ? -3.913 0.598 -0.331 1.00 75.50 92 GLU A C 1
ATOM 717 O O . GLU A 1 92 ? -4.908 0.033 0.123 1.00 75.50 92 GLU A O 1
ATOM 722 N N . ARG A 1 93 ? -2.811 0.769 0.415 1.00 77.38 93 ARG A N 1
ATOM 723 C CA . ARG A 1 93 ? -2.628 0.156 1.742 1.00 77.38 93 ARG A CA 1
ATOM 724 C C . ARG A 1 93 ? -3.315 0.883 2.892 1.00 77.38 93 ARG A C 1
ATOM 726 O O . ARG A 1 93 ? -3.535 0.264 3.932 1.00 77.38 93 ARG A O 1
ATOM 733 N N . ILE A 1 94 ? -3.636 2.171 2.762 1.00 80.25 94 ILE A N 1
ATOM 734 C CA . ILE A 1 94 ? -4.275 2.925 3.851 1.00 80.25 94 ILE A CA 1
ATOM 735 C C . ILE A 1 94 ? -5.672 2.380 4.156 1.00 80.25 94 ILE A C 1
ATOM 737 O O . ILE A 1 94 ? -6.072 2.387 5.313 1.00 80.25 94 ILE A O 1
ATOM 741 N N . THR A 1 95 ? -6.383 1.844 3.158 1.00 82.06 95 THR A N 1
ATOM 742 C CA . THR A 1 95 ? -7.738 1.310 3.351 1.00 82.06 95 THR A CA 1
ATOM 743 C C . THR A 1 95 ? -7.734 -0.005 4.152 1.00 82.06 95 THR A C 1
ATOM 745 O O . THR A 1 95 ? -8.419 -0.063 5.174 1.00 82.06 95 THR A O 1
ATOM 748 N N . PRO A 1 96 ? -6.953 -1.047 3.787 1.00 83.88 96 PRO A N 1
ATOM 749 C CA . PRO A 1 96 ? -6.791 -2.235 4.629 1.00 83.88 96 PRO A CA 1
ATOM 750 C C . PRO A 1 96 ? -6.244 -1.921 6.025 1.00 83.88 96 PRO A C 1
ATOM 752 O O . PRO A 1 96 ? -6.735 -2.466 7.008 1.00 83.88 96 PRO A O 1
ATOM 755 N N . TRP A 1 97 ? -5.265 -1.016 6.123 1.00 86.69 97 TRP A N 1
ATOM 756 C CA . TRP A 1 97 ? -4.697 -0.593 7.405 1.00 86.69 97 TRP A CA 1
ATOM 757 C C . TRP A 1 97 ? -5.733 0.094 8.305 1.00 86.69 97 TRP A C 1
ATOM 759 O O . TRP A 1 97 ? -5.828 -0.243 9.482 1.00 86.69 97 TRP A O 1
ATOM 769 N N . LEU A 1 98 ? -6.545 0.999 7.745 1.00 87.25 98 LEU A N 1
ATOM 770 C CA . LEU A 1 98 ? -7.643 1.647 8.459 1.00 87.25 98 LEU A CA 1
ATOM 771 C C . LEU A 1 98 ? -8.611 0.593 9.000 1.00 87.25 98 LEU A C 1
ATOM 773 O O . LEU A 1 98 ? -8.872 0.587 10.196 1.00 87.25 98 LEU A O 1
ATOM 777 N N . ARG A 1 99 ? -9.072 -0.347 8.161 1.00 87.94 99 ARG A N 1
ATOM 778 C CA . ARG A 1 99 ? -9.948 -1.443 8.614 1.00 87.94 99 ARG A CA 1
ATOM 779 C C . ARG A 1 99 ? -9.332 -2.254 9.756 1.00 87.94 99 ARG A C 1
ATOM 781 O O . ARG A 1 99 ? -10.035 -2.580 10.704 1.00 87.94 99 ARG A O 1
ATOM 788 N N . GLY A 1 100 ? -8.031 -2.538 9.686 1.00 88.31 100 GLY A N 1
ATOM 789 C CA . GLY A 1 100 ? -7.310 -3.248 10.742 1.00 88.31 100 GLY A CA 1
ATOM 790 C C . GLY A 1 100 ? -7.295 -2.503 12.079 1.00 88.31 100 GLY A C 1
ATOM 791 O O . GLY A 1 100 ? -7.418 -3.140 13.117 1.00 88.31 100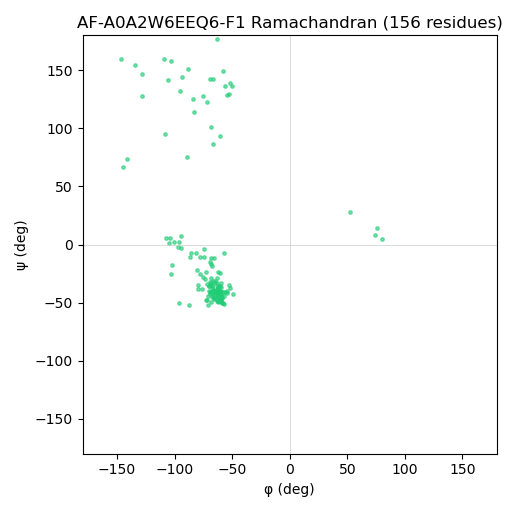 GLY A O 1
ATOM 792 N N . ILE A 1 101 ? -7.191 -1.170 12.069 1.00 88.25 101 ILE A N 1
ATOM 793 C CA . ILE A 1 101 ? -7.288 -0.351 13.289 1.00 88.25 101 ILE A CA 1
ATOM 794 C C . ILE A 1 101 ? -8.721 -0.321 13.811 1.00 88.25 101 ILE A C 1
ATOM 796 O O . ILE A 1 101 ? -8.943 -0.531 14.999 1.00 88.25 101 ILE A O 1
ATOM 800 N N . LEU A 1 102 ? -9.688 -0.075 12.925 1.00 90.75 102 LEU A N 1
ATOM 801 C CA . LEU A 1 102 ? -11.094 0.058 13.301 1.00 90.75 102 LEU A CA 1
ATOM 802 C C . LEU A 1 102 ? -11.672 -1.224 13.912 1.00 90.75 102 LEU A C 1
ATOM 804 O O . LEU A 1 102 ? -12.607 -1.139 14.697 1.00 90.75 102 LEU A O 1
ATOM 808 N N . ALA A 1 103 ? -11.092 -2.388 13.611 1.00 90.38 103 ALA A N 1
ATOM 809 C CA . ALA A 1 103 ? -11.476 -3.662 14.218 1.00 90.38 103 ALA A CA 1
ATOM 810 C C . ALA A 1 103 ? -11.307 -3.699 15.751 1.00 90.38 103 ALA A C 1
ATOM 812 O O . ALA A 1 103 ? -11.987 -4.477 16.413 1.00 90.38 103 ALA A O 1
ATOM 813 N N . TRP A 1 104 ? -10.427 -2.865 16.313 1.00 88.19 104 TRP A N 1
ATOM 814 C CA . TRP A 1 104 ? -10.153 -2.798 17.756 1.00 88.19 104 TRP A CA 1
ATOM 815 C C . TRP A 1 104 ? -10.856 -1.630 18.454 1.00 88.19 104 TRP A C 1
ATOM 817 O O . TRP A 1 104 ? -10.649 -1.405 19.643 1.00 88.19 104 TRP A O 1
ATOM 827 N N . VAL A 1 105 ? -11.651 -0.857 17.716 1.00 89.69 105 VAL A N 1
ATOM 828 C CA . VAL A 1 105 ? -12.317 0.353 18.201 1.00 89.69 105 VAL A CA 1
ATOM 829 C C . VAL A 1 105 ? -13.807 0.053 18.407 1.00 89.69 105 VAL A C 1
ATOM 831 O O . VAL A 1 105 ? -14.399 -0.640 17.575 1.00 89.69 105 VAL A O 1
ATOM 834 N N . PRO A 1 106 ? -14.458 0.578 19.467 1.00 91.88 106 PRO A N 1
ATOM 835 C CA . PRO A 1 106 ? -15.902 0.441 19.637 1.00 91.88 106 PRO A CA 1
ATOM 836 C C . PRO A 1 106 ? -16.666 0.883 18.385 1.00 91.88 106 PRO A C 1
ATOM 838 O O . PRO A 1 106 ? -16.343 1.908 17.781 1.00 91.88 106 PRO A O 1
ATOM 841 N N . LYS A 1 107 ? -17.708 0.133 18.007 1.00 88.62 107 LYS A N 1
ATOM 842 C CA . LYS A 1 107 ? -18.437 0.308 16.735 1.00 88.62 107 LYS A CA 1
ATOM 843 C C . LYS A 1 107 ? -18.855 1.762 16.468 1.00 88.62 107 LYS A C 1
ATOM 845 O O . LYS A 1 107 ? -18.676 2.257 15.361 1.00 88.62 107 LYS A O 1
ATOM 850 N N . GLN A 1 108 ? -19.344 2.457 17.497 1.00 87.50 108 GLN A N 1
ATOM 851 C CA . GLN A 1 108 ? -19.752 3.863 17.416 1.00 87.50 108 GLN A CA 1
ATOM 852 C C . GLN A 1 108 ? -18.623 4.795 16.945 1.00 87.50 108 GLN A C 1
ATOM 854 O O . GLN A 1 108 ? -18.822 5.627 16.058 1.00 87.50 108 GLN A O 1
ATOM 859 N N . HIS A 1 109 ? -17.416 4.606 17.478 1.00 87.69 109 HIS A N 1
ATOM 860 C CA . HIS A 1 109 ? -16.228 5.375 17.112 1.00 87.69 109 HIS A CA 1
ATOM 861 C C . HIS A 1 109 ? -15.667 4.923 15.777 1.00 87.69 109 HIS A C 1
ATOM 863 O O . HIS A 1 109 ? -15.255 5.757 14.970 1.00 87.69 109 HIS A O 1
ATOM 869 N N . ALA A 1 110 ? -15.701 3.618 15.511 1.00 89.00 110 ALA A N 1
ATOM 870 C CA . ALA A 1 110 ? -15.240 3.062 14.253 1.00 89.00 110 ALA A CA 1
ATOM 871 C C . ALA A 1 110 ? -16.008 3.652 13.060 1.00 89.00 110 ALA A C 1
ATOM 873 O O . ALA A 1 110 ? -15.385 4.132 12.112 1.00 89.00 110 ALA A O 1
ATOM 874 N N . ASP A 1 111 ? -17.339 3.730 13.149 1.00 89.50 111 ASP A N 1
ATOM 875 C CA . ASP A 1 111 ? -18.193 4.290 12.097 1.00 89.50 111 ASP A CA 1
ATOM 876 C C . ASP A 1 111 ? -17.945 5.794 11.869 1.00 89.50 111 ASP A C 1
ATOM 878 O O . ASP A 1 111 ? -18.088 6.298 10.746 1.00 89.50 111 ASP A O 1
ATOM 882 N N . LEU A 1 112 ? -17.603 6.542 12.924 1.00 89.50 112 LEU A N 1
ATOM 883 C CA . LEU A 1 112 ? -17.258 7.965 12.834 1.00 89.50 112 LEU A CA 1
ATOM 884 C C . LEU A 1 112 ? -15.883 8.168 12.192 1.00 89.50 112 LEU A C 1
ATOM 886 O O . LEU A 1 112 ? -15.756 8.956 11.249 1.00 89.50 112 LEU A O 1
ATOM 890 N N . ILE A 1 113 ? -14.870 7.426 12.648 1.00 89.19 113 ILE A N 1
ATOM 891 C CA . ILE A 1 113 ? -13.514 7.484 12.093 1.00 89.19 113 ILE A CA 1
ATOM 892 C C . ILE A 1 113 ? -13.520 7.037 10.632 1.00 89.19 113 ILE A C 1
ATOM 894 O O . ILE A 1 113 ? -12.859 7.666 9.808 1.00 89.19 113 ILE A O 1
ATOM 898 N N . GLU A 1 114 ? -14.280 5.999 10.274 1.00 88.50 114 GLU A N 1
ATOM 899 C CA . GLU A 1 114 ? -14.362 5.530 8.892 1.00 88.50 114 GLU A CA 1
ATOM 900 C C . GLU A 1 114 ? -14.955 6.600 7.971 1.00 88.50 114 GLU A C 1
ATOM 902 O O . GLU A 1 114 ? -14.387 6.897 6.914 1.00 88.50 114 GLU A O 1
ATOM 907 N N . ARG A 1 115 ? -16.066 7.229 8.380 1.00 90.19 115 ARG A N 1
ATOM 908 C CA . ARG A 1 115 ? -16.677 8.341 7.637 1.00 90.19 115 ARG A CA 1
ATOM 909 C C . ARG A 1 115 ? -15.696 9.498 7.486 1.00 90.19 115 ARG A C 1
ATOM 911 O O . ARG A 1 115 ? -15.466 9.955 6.365 1.00 90.19 115 ARG A O 1
ATOM 918 N N . PHE A 1 116 ? -15.078 9.936 8.579 1.00 87.56 116 PHE A N 1
ATOM 919 C CA . PHE A 1 116 ? -14.084 11.006 8.557 1.00 87.56 116 PHE A CA 1
ATOM 920 C C . PHE A 1 116 ? -12.906 10.680 7.624 1.00 87.56 116 PHE A C 1
ATOM 922 O O . PHE A 1 116 ? -12.588 11.461 6.722 1.00 87.56 116 PHE A O 1
ATOM 929 N N . ALA A 1 117 ? -12.301 9.501 7.776 1.00 87.50 117 ALA A N 1
ATOM 930 C CA . ALA A 1 117 ? -11.167 9.066 6.971 1.00 87.50 117 ALA A CA 1
ATOM 931 C C . ALA A 1 117 ? -11.528 8.992 5.483 1.00 87.50 117 ALA A C 1
ATOM 933 O O . ALA A 1 117 ? -10.752 9.442 4.638 1.00 87.50 117 ALA A O 1
ATOM 934 N N . ARG A 1 118 ? -12.723 8.494 5.148 1.00 86.69 118 ARG A N 1
ATOM 935 C CA . ARG A 1 118 ? -13.209 8.410 3.766 1.00 86.69 118 ARG A CA 1
ATOM 936 C C . ARG A 1 118 ? -13.349 9.787 3.120 1.00 86.69 118 ARG A C 1
ATOM 938 O O . ARG A 1 118 ? -12.870 9.986 2.002 1.00 86.69 118 ARG A O 1
ATOM 945 N N . TRP A 1 119 ? -13.983 10.729 3.814 1.00 87.69 119 TRP A N 1
ATOM 946 C CA . TRP A 1 119 ? -14.314 12.038 3.249 1.00 87.69 119 TRP A CA 1
ATOM 947 C C . TRP A 1 119 ? -13.145 13.019 3.232 1.00 87.69 119 TRP A C 1
ATOM 949 O O . TRP A 1 119 ? -13.009 13.764 2.263 1.00 87.69 119 TRP A O 1
ATOM 959 N N . GLN A 1 120 ? -12.301 13.022 4.264 1.00 84.38 120 GLN A N 1
ATOM 960 C CA . GLN A 1 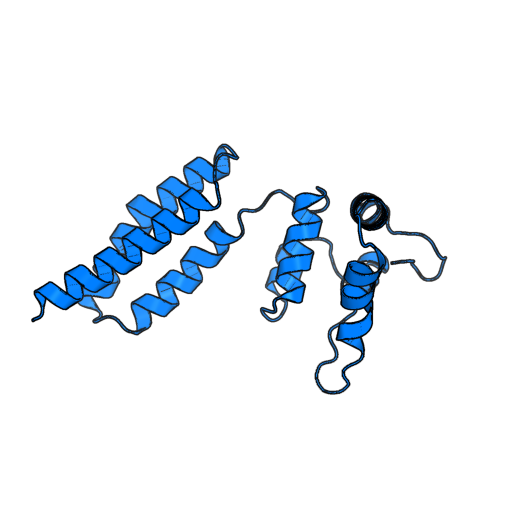120 ? -11.200 13.981 4.382 1.00 84.38 120 GLN A CA 1
ATOM 961 C C . GLN A 1 120 ? -9.878 13.415 3.871 1.00 84.38 120 GLN A C 1
ATOM 963 O O . GLN A 1 120 ? -9.210 14.035 3.044 1.00 84.38 120 GLN A O 1
ATOM 968 N N . LEU A 1 121 ? -9.496 12.221 4.323 1.00 83.19 121 LEU A N 1
ATOM 969 C CA . LEU A 1 121 ? -8.148 11.700 4.099 1.00 83.19 121 LEU A CA 1
ATOM 970 C C . LEU A 1 121 ? -8.038 10.951 2.773 1.00 83.19 121 LEU A C 1
ATOM 972 O O . LEU A 1 121 ? -7.196 11.297 1.946 1.00 83.19 121 LEU A O 1
ATOM 976 N N . LEU A 1 122 ? -8.922 9.982 2.518 1.00 83.06 122 LEU A N 1
ATOM 977 C CA . LEU A 1 122 ? -8.902 9.208 1.273 1.00 83.06 122 LEU A CA 1
ATOM 978 C C . LEU A 1 122 ? -9.218 10.089 0.064 1.00 83.06 122 LEU A C 1
ATOM 980 O O . LEU A 1 122 ? -8.557 9.972 -0.964 1.00 83.06 122 LEU A O 1
ATOM 984 N N . ARG A 1 123 ? -10.177 11.014 0.188 1.00 83.31 123 ARG A N 1
ATOM 985 C CA . ARG A 1 123 ? -10.473 11.988 -0.872 1.00 83.31 123 ARG A CA 1
ATOM 986 C C . ARG A 1 123 ? -9.264 12.871 -1.187 1.00 83.31 123 ARG A C 1
ATOM 988 O O . ARG A 1 123 ? -8.912 12.999 -2.356 1.00 83.31 123 ARG A O 1
ATOM 995 N N . ARG A 1 124 ? -8.609 13.452 -0.173 1.00 82.56 124 ARG A N 1
ATOM 996 C CA . ARG A 1 124 ? -7.417 14.295 -0.368 1.00 82.56 124 ARG A CA 1
ATOM 997 C C . ARG A 1 124 ? -6.277 13.510 -1.010 1.00 82.56 124 ARG A C 1
ATOM 999 O O . ARG A 1 124 ? -5.667 14.003 -1.952 1.00 82.56 124 ARG A O 1
ATOM 1006 N N . LEU A 1 125 ? -6.007 12.296 -0.534 1.00 80.00 125 LEU A N 1
ATOM 1007 C CA . LEU A 1 125 ? -4.956 11.460 -1.109 1.00 80.00 125 LEU A CA 1
ATOM 1008 C C . LEU A 1 125 ? -5.262 11.095 -2.569 1.00 80.00 125 LEU A C 1
ATOM 1010 O O . LEU A 1 125 ? -4.364 11.190 -3.395 1.00 80.00 125 LEU A O 1
ATOM 1014 N N . ARG A 1 126 ? -6.515 10.768 -2.919 1.00 80.56 126 ARG A N 1
ATOM 1015 C CA . ARG A 1 126 ? -6.921 10.512 -4.316 1.00 80.56 126 ARG A CA 1
ATOM 1016 C C . ARG A 1 126 ? -6.732 11.733 -5.216 1.00 80.56 126 ARG A C 1
ATOM 1018 O O . ARG A 1 126 ? -6.243 11.581 -6.327 1.00 80.56 126 ARG A O 1
ATOM 1025 N N . LEU A 1 127 ? -7.074 12.932 -4.736 1.00 82.50 127 LEU A N 1
ATOM 1026 C CA . LEU A 1 127 ? -6.845 14.179 -5.479 1.00 82.50 127 LEU A CA 1
ATOM 1027 C C . LEU A 1 127 ? -5.352 14.438 -5.714 1.00 82.50 127 LEU A C 1
ATOM 1029 O O . LEU A 1 127 ? -4.967 14.814 -6.815 1.00 82.50 127 LEU A O 1
ATOM 1033 N N . LEU A 1 128 ? -4.511 14.205 -4.701 1.00 78.62 128 LEU A N 1
ATOM 1034 C CA . LEU A 1 128 ? -3.056 14.307 -4.844 1.00 78.62 128 LEU A CA 1
ATOM 1035 C C . LEU A 1 128 ? -2.505 13.246 -5.802 1.00 78.62 128 LEU A C 1
ATOM 1037 O O . LEU A 1 128 ? -1.634 13.556 -6.608 1.00 78.62 128 LEU A O 1
ATOM 1041 N N . GLY A 1 129 ? -3.031 12.021 -5.738 1.00 75.19 129 GLY A N 1
ATOM 1042 C CA . GLY A 1 129 ? -2.656 10.923 -6.625 1.00 75.19 129 GLY A CA 1
ATOM 1043 C C . GLY A 1 129 ? -3.007 11.197 -8.086 1.00 75.19 129 GLY A C 1
ATOM 1044 O O . GLY A 1 129 ? -2.181 10.949 -8.951 1.00 75.19 129 GLY A O 1
ATOM 1045 N N . GLY A 1 130 ? -4.174 11.789 -8.361 1.00 75.19 130 GLY A N 1
ATOM 1046 C CA . GLY A 1 130 ? -4.562 12.206 -9.715 1.00 75.19 130 GLY A CA 1
ATOM 1047 C C . GLY A 1 130 ? -3.741 13.370 -10.287 1.00 75.19 130 GLY A C 1
ATOM 1048 O O . GLY A 1 130 ? -3.846 13.656 -11.473 1.00 75.19 130 GLY A O 1
ATOM 1049 N N . GLN A 1 131 ? -2.936 14.046 -9.461 1.00 79.31 131 GLN A N 1
ATOM 1050 C CA . GLN A 1 131 ? -2.005 15.100 -9.881 1.00 79.31 131 GLN A CA 1
ATOM 1051 C C . GLN A 1 131 ? -0.535 14.652 -9.825 1.00 79.31 131 GLN A C 1
ATOM 1053 O O . GLN A 1 131 ? 0.340 15.504 -9.958 1.00 79.31 131 GLN A O 1
ATOM 1058 N N . ASP A 1 132 ? -0.254 13.372 -9.537 1.00 68.62 132 ASP A N 1
ATOM 1059 C CA . ASP A 1 132 ? 1.094 12.852 -9.236 1.00 68.62 132 ASP A CA 1
ATOM 1060 C C . ASP A 1 132 ? 1.845 13.628 -8.132 1.00 68.62 132 ASP A C 1
ATOM 1062 O O . ASP A 1 132 ? 3.071 13.656 -8.054 1.00 68.62 132 ASP A O 1
ATOM 1066 N N . LYS A 1 133 ? 1.096 14.246 -7.210 1.00 74.94 133 LYS A N 1
ATOM 1067 C CA . LYS A 1 133 ? 1.622 15.031 -6.076 1.00 74.94 133 LYS A CA 1
ATOM 1068 C C . LYS A 1 133 ? 1.536 14.306 -4.743 1.00 74.94 133 LYS A C 1
ATOM 1070 O O . LYS A 1 133 ? 1.789 14.901 -3.693 1.00 74.94 133 LYS A O 1
ATOM 1075 N N . ILE A 1 134 ? 1.121 13.045 -4.734 1.00 74.94 134 ILE A N 1
ATOM 1076 C CA . ILE A 1 134 ? 1.119 12.278 -3.495 1.00 74.94 134 ILE A CA 1
ATOM 1077 C C . ILE A 1 134 ? 2.555 11.936 -3.109 1.00 74.94 134 ILE A C 1
ATOM 1079 O O . ILE A 1 134 ? 3.319 11.330 -3.853 1.00 74.94 134 ILE A O 1
ATOM 1083 N N . THR A 1 135 ? 2.922 12.360 -1.908 1.00 74.12 135 THR A N 1
ATOM 1084 C CA . THR A 1 135 ? 4.242 12.107 -1.342 1.00 74.12 135 THR A CA 1
ATOM 1085 C C . THR A 1 135 ? 4.132 11.106 -0.201 1.00 74.12 135 THR A C 1
ATOM 1087 O O . THR A 1 135 ? 3.084 10.985 0.444 1.00 74.12 135 THR A O 1
ATOM 1090 N N . ARG A 1 136 ? 5.248 10.448 0.138 1.00 67.62 136 ARG A N 1
ATOM 1091 C CA . ARG A 1 136 ? 5.341 9.638 1.367 1.00 67.62 136 ARG A CA 1
ATOM 1092 C C . ARG A 1 136 ? 4.926 10.432 2.615 1.00 67.62 136 ARG A C 1
ATOM 1094 O O . ARG A 1 136 ? 4.310 9.864 3.512 1.00 67.62 136 ARG A O 1
ATOM 1101 N N . GLY A 1 137 ? 5.217 11.735 2.660 1.00 68.75 137 GLY A N 1
ATOM 1102 C CA . GLY A 1 137 ? 4.812 12.619 3.758 1.00 68.75 137 GLY A CA 1
ATOM 1103 C C . GLY A 1 137 ? 3.294 12.795 3.851 1.00 68.75 137 GLY A C 1
ATOM 1104 O O . GLY A 1 137 ? 2.730 12.727 4.942 1.00 68.75 137 GLY A O 1
ATOM 1105 N N . SER A 1 138 ? 2.605 12.933 2.715 1.00 75.19 138 SER A N 1
ATOM 1106 C CA . SER A 1 138 ? 1.138 13.009 2.671 1.00 75.19 138 SER A CA 1
ATOM 1107 C C . SER A 1 138 ? 0.478 11.728 3.198 1.00 75.19 138 SER A C 1
ATOM 1109 O O . SER A 1 138 ? -0.499 11.806 3.945 1.00 75.19 138 SER A O 1
ATOM 1111 N N . GLU A 1 139 ? 1.030 10.557 2.864 1.00 75.56 139 GLU A N 1
ATOM 1112 C CA . GLU A 1 139 ? 0.558 9.263 3.378 1.00 75.56 139 GLU A CA 1
ATOM 1113 C C . GLU A 1 139 ? 0.780 9.122 4.892 1.00 75.56 139 GLU A C 1
ATOM 1115 O O . GLU A 1 139 ? -0.122 8.702 5.621 1.00 75.56 139 GLU A O 1
ATOM 1120 N N . GLN A 1 140 ? 1.970 9.484 5.383 1.00 75.25 140 GLN A N 1
ATOM 1121 C CA . GLN A 1 140 ? 2.299 9.438 6.811 1.00 75.25 140 GLN A CA 1
ATOM 1122 C C . GLN A 1 140 ? 1.413 10.379 7.625 1.00 75.25 140 GLN A C 1
ATOM 1124 O O . GLN A 1 140 ? 0.896 9.976 8.666 1.00 75.25 140 GLN A O 1
ATOM 1129 N N . ASN A 1 141 ? 1.172 11.591 7.123 1.00 81.44 141 ASN A N 1
ATOM 1130 C CA . ASN A 1 141 ? 0.284 12.545 7.771 1.00 81.44 141 ASN A CA 1
ATOM 1131 C C . ASN A 1 141 ? -1.148 12.000 7.880 1.00 81.44 141 ASN A C 1
ATOM 1133 O O . ASN A 1 141 ? -1.750 12.056 8.947 1.00 81.44 141 ASN A O 1
ATOM 1137 N N . ALA A 1 142 ? -1.683 11.394 6.813 1.00 82.88 142 ALA A N 1
ATOM 1138 C CA . ALA A 1 142 ? -3.017 10.793 6.856 1.00 82.88 142 ALA A CA 1
ATOM 1139 C C . ALA A 1 142 ? -3.126 9.690 7.925 1.00 82.88 142 ALA A C 1
ATOM 1141 O O . ALA A 1 142 ? -4.119 9.623 8.651 1.00 82.88 142 ALA A O 1
ATOM 1142 N N . ARG A 1 143 ? -2.085 8.861 8.075 1.00 83.81 143 ARG A N 1
ATOM 1143 C CA . ARG A 1 143 ? -2.029 7.854 9.145 1.00 83.81 143 ARG A CA 1
ATOM 1144 C C . ARG A 1 143 ? -1.944 8.481 10.534 1.00 83.81 143 ARG A C 1
ATOM 1146 O O . ARG A 1 143 ? -2.649 8.040 11.438 1.00 83.81 143 ARG A O 1
ATOM 1153 N N . ALA A 1 144 ? -1.105 9.501 10.699 1.00 83.00 144 ALA A N 1
ATOM 1154 C CA . ALA A 1 144 ? -0.937 10.201 11.968 1.00 83.00 144 ALA A CA 1
ATOM 1155 C C . ALA A 1 144 ? -2.248 10.850 12.436 1.00 83.00 144 ALA A C 1
ATOM 1157 O O . ALA A 1 144 ? -2.603 10.733 13.609 1.00 83.00 144 ALA A O 1
ATOM 1158 N N . VAL A 1 145 ? -3.001 11.460 11.516 1.00 86.06 145 VAL A N 1
ATOM 1159 C CA . VAL A 1 145 ? -4.329 12.017 11.803 1.00 86.06 145 VAL A CA 1
ATOM 1160 C C . VAL A 1 145 ? -5.285 10.925 12.292 1.00 86.06 145 VAL A C 1
ATOM 1162 O O . VAL A 1 145 ? -5.884 11.099 13.345 1.00 86.06 145 VAL A O 1
ATOM 1165 N N . ILE A 1 146 ? -5.375 9.775 11.609 1.00 86.69 146 ILE A N 1
ATOM 1166 C CA . ILE A 1 146 ? -6.254 8.659 12.022 1.00 86.69 146 ILE A CA 1
ATOM 1167 C C . ILE A 1 146 ? -5.898 8.147 13.420 1.00 86.69 146 ILE A C 1
ATOM 1169 O O . ILE A 1 146 ? -6.781 8.011 14.263 1.00 86.69 146 ILE A O 1
ATOM 1173 N N . LEU A 1 147 ? -4.613 7.903 13.691 1.00 86.94 147 LEU A N 1
ATOM 1174 C CA . LEU A 1 147 ? -4.162 7.451 15.010 1.00 86.94 147 LEU A CA 1
ATOM 1175 C C . LEU A 1 147 ? -4.465 8.482 16.102 1.00 86.94 147 LEU A C 1
ATOM 1177 O O . LEU A 1 147 ? -4.829 8.114 17.217 1.00 86.94 147 LEU A O 1
ATOM 1181 N N . SER A 1 148 ? -4.341 9.770 15.782 1.00 86.12 148 SER A N 1
ATOM 1182 C CA . SER A 1 148 ? -4.651 10.854 16.716 1.00 86.12 148 SER A CA 1
ATOM 1183 C C . SER A 1 148 ? -6.150 10.932 17.000 1.00 86.12 148 SER A C 1
ATOM 1185 O O . SER A 1 148 ? -6.529 11.073 18.156 1.00 86.12 148 SER A O 1
ATOM 1187 N N . THR A 1 149 ? -7.004 10.759 15.985 1.00 86.81 149 THR A N 1
ATOM 1188 C CA . THR A 1 149 ? -8.461 10.681 16.160 1.00 86.81 149 THR A CA 1
ATOM 1189 C C . THR A 1 149 ? -8.861 9.482 17.017 1.00 86.81 149 THR A C 1
ATOM 1191 O O . THR A 1 149 ? -9.662 9.642 17.929 1.00 86.81 149 THR A O 1
ATOM 1194 N N . VAL A 1 150 ? -8.275 8.303 16.781 1.00 86.69 150 VAL A N 1
ATOM 1195 C CA . VAL A 1 150 ? -8.527 7.104 17.604 1.00 86.69 150 VAL A CA 1
ATOM 1196 C C . VAL A 1 150 ? -8.151 7.357 19.063 1.00 86.69 150 VAL A C 1
ATOM 1198 O O . VAL A 1 150 ? -8.956 7.108 19.954 1.00 86.69 150 VAL A O 1
ATOM 1201 N N . ARG A 1 151 ? -6.951 7.897 19.313 1.00 86.12 151 ARG A N 1
ATOM 1202 C CA . ARG A 1 151 ? -6.492 8.232 20.671 1.00 86.12 151 ARG A CA 1
ATOM 1203 C C . ARG A 1 151 ? -7.384 9.268 21.349 1.00 86.12 151 ARG A C 1
ATOM 1205 O O . ARG A 1 151 ? -7.649 9.147 22.536 1.00 86.12 151 ARG A O 1
ATOM 1212 N N . PHE A 1 152 ? -7.823 10.277 20.603 1.00 85.56 152 PHE A N 1
ATOM 1213 C CA . PHE A 1 152 ? -8.705 11.318 21.115 1.00 85.56 152 PHE A CA 1
ATOM 1214 C C . PHE A 1 152 ? -10.076 10.761 21.513 1.00 85.56 152 PHE A C 1
ATOM 1216 O O . PHE A 1 152 ? -10.556 11.062 22.599 1.00 85.56 152 PHE A O 1
ATOM 1223 N N . LEU A 1 153 ? -10.678 9.912 20.675 1.00 86.12 153 LEU A N 1
ATOM 1224 C CA . LEU A 1 153 ? -11.961 9.281 20.995 1.00 86.12 153 LEU A CA 1
ATOM 1225 C C . LEU A 1 153 ? -11.851 8.337 22.195 1.00 86.12 153 LEU A C 1
ATOM 1227 O O . LEU A 1 153 ? -12.733 8.354 23.042 1.00 86.12 153 LEU A O 1
ATOM 1231 N N . ALA A 1 154 ? -10.751 7.588 22.311 1.00 84.94 154 ALA A N 1
ATOM 1232 C CA . ALA A 1 154 ? -10.496 6.755 23.486 1.00 84.94 154 ALA A CA 1
ATOM 1233 C C . ALA A 1 154 ? -10.358 7.584 24.778 1.00 84.94 154 ALA A C 1
ATOM 1235 O O . ALA A 1 154 ? -10.817 7.156 25.828 1.00 84.94 154 ALA A O 1
ATOM 1236 N N . TRP A 1 155 ? -9.751 8.774 24.704 1.00 87.12 155 TRP A N 1
ATOM 1237 C CA . TRP A 1 155 ? -9.638 9.687 25.847 1.00 87.12 155 TRP A CA 1
ATOM 1238 C C . TRP A 1 155 ? -10.982 10.304 26.264 1.00 87.12 155 TRP A C 1
ATOM 1240 O O . TRP A 1 155 ? -11.197 10.556 27.441 1.00 87.12 155 TRP A O 1
ATOM 1250 N N . LEU A 1 156 ? -11.908 10.535 25.331 1.00 86.44 156 LEU A N 1
ATOM 1251 C CA . LEU A 1 156 ? -13.242 11.044 25.677 1.00 86.44 156 LEU A CA 1
ATOM 1252 C C . LEU A 1 156 ? -14.113 10.023 26.428 1.00 86.44 156 LEU A C 1
ATOM 1254 O O . LEU A 1 156 ? -15.145 10.404 26.973 1.00 86.44 156 LEU A O 1
ATOM 1258 N N . GLU A 1 157 ? -13.730 8.745 26.427 1.00 77.56 157 GLU A N 1
ATOM 1259 C CA . GLU A 1 157 ? -14.417 7.677 27.165 1.00 77.56 157 GLU A CA 1
ATOM 1260 C C . GLU A 1 157 ? -13.812 7.407 28.559 1.00 77.56 157 GLU A C 1
ATOM 1262 O O . GLU A 1 157 ? -14.352 6.572 29.286 1.00 77.56 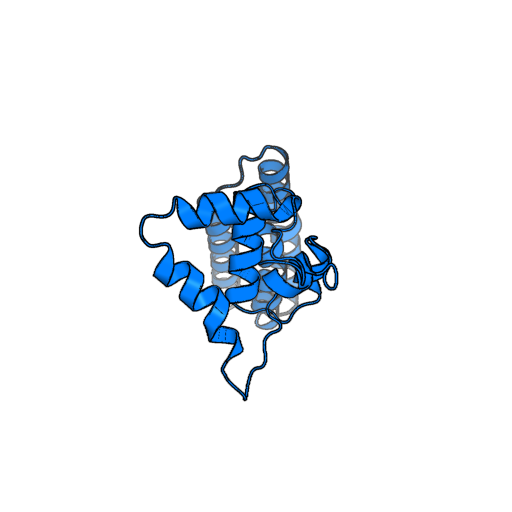157 GLU A O 1
ATOM 1267 N N . THR A 1 158 ? -12.720 8.093 28.933 1.00 63.88 158 THR A N 1
ATOM 1268 C CA . THR A 1 158 ? -12.133 8.084 30.293 1.00 63.88 158 THR A CA 1
ATOM 1269 C C . THR A 1 158 ? -12.625 9.243 31.138 1.00 63.88 158 THR A C 1
ATOM 1271 O O . THR A 1 158 ? -12.901 9.002 32.334 1.00 63.88 158 THR A O 1
#

Solvent-accessible surface area (backbone atoms only — not comparable to full-atom values): 9157 Å² total; per-residue (Å²): 83,47,31,103,81,70,48,62,34,77,75,51,45,53,55,52,55,52,44,68,70,38,99,58,37,64,64,59,51,46,56,70,63,51,64,45,70,43,89,93,50,73,47,78,55,61,61,36,35,39,29,63,65,80,32,70,86,47,71,65,57,59,67,77,44,77,96,40,74,64,59,50,51,51,54,52,49,37,25,74,54,64,57,32,72,85,74,58,71,61,70,66,47,46,55,62,50,48,54,62,56,39,73,79,41,62,68,76,57,28,58,49,52,49,52,49,42,50,67,57,43,50,45,50,49,51,56,27,50,76,67,75,61,61,44,76,64,58,51,50,50,49,51,51,51,53,54,49,50,52,53,50,57,57,54,75,75,108